Protein AF-A0A964CYE3-F1 (afdb_monomer_lite)

Radius of gyration: 12.74 Å; chains: 1; bounding box: 31×24×34 Å

Foldseek 3Di:
DDPPPDQKDFLVRVQVVDPPSVVVSVVSVVVQVVCVVVQQWDWDDDPNTIIIHGRPPPPPD

Secondary structure (DSSP, 8-state):
----SSSEEEHHHHHHTSTTGGG-HHHHHHHHHHHHHTTSEEEEEETTEEEEEE-------

pLDDT: mean 80.19, std 16.49, range [39.56, 96.06]

Sequence (61 aa):
MFRTQSGEWTAAQVTAHFKGANRKQKVILDCLESLEDLGILLSHAENGMTFWHLAEVGSDR

Structure (mmCIF, N/CA/C/O backbone):
data_AF-A0A964CYE3-F1
#
_entry.id   AF-A0A964CYE3-F1
#
loop_
_atom_site.group_PDB
_atom_site.id
_atom_site.type_symbol
_atom_site.label_atom_id
_atom_site.label_alt_id
_atom_site.label_comp_id
_atom_site.label_asym_id
_atom_site.label_entity_id
_atom_site.label_seq_id
_atom_site.pdbx_PDB_ins_code
_atom_site.Cartn_x
_atom_site.Cartn_y
_atom_site.Cartn_z
_atom_site.occupancy
_atom_site.B_iso_or_equiv
_atom_site.auth_seq_id
_atom_site.auth_comp_id
_atom_site.auth_asym_id
_atom_site.auth_atom_id
_atom_site.pdbx_PDB_model_num
ATOM 1 N N . MET A 1 1 ? 17.214 10.385 16.038 1.00 40.88 1 MET A N 1
ATOM 2 C CA . MET A 1 1 ? 17.103 10.369 14.564 1.00 40.88 1 MET A CA 1
ATOM 3 C C . MET A 1 1 ? 17.305 8.927 14.125 1.00 40.88 1 MET A C 1
ATOM 5 O O . MET A 1 1 ? 18.440 8.473 14.073 1.00 40.88 1 MET A O 1
ATOM 9 N N . PHE A 1 2 ? 16.218 8.168 13.966 1.00 41.00 2 PHE A N 1
ATOM 10 C CA . PHE A 1 2 ? 16.275 6.760 13.569 1.00 41.00 2 PHE A CA 1
ATOM 11 C C . PHE A 1 2 ? 16.602 6.698 12.080 1.00 41.00 2 PHE A C 1
ATOM 13 O O . PHE A 1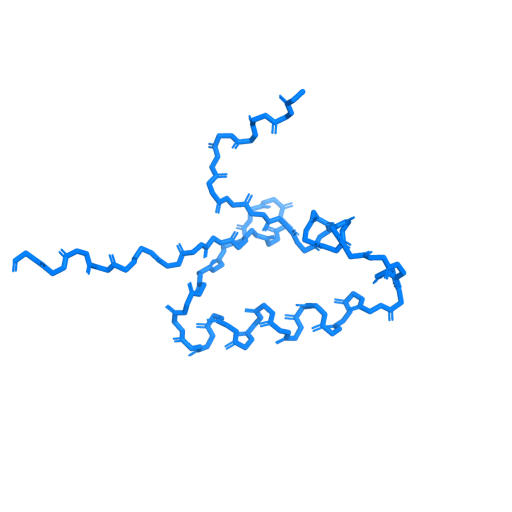 2 ? 15.726 6.820 11.233 1.00 41.00 2 PHE A O 1
ATOM 20 N N . ARG A 1 3 ? 17.894 6.603 11.769 1.00 46.34 3 ARG A N 1
ATOM 21 C CA . ARG A 1 3 ? 18.356 6.220 10.440 1.00 46.34 3 ARG A CA 1
ATOM 22 C C . ARG A 1 3 ? 18.138 4.716 10.315 1.00 46.34 3 ARG A C 1
ATOM 24 O O . ARG A 1 3 ? 19.019 3.948 10.684 1.00 46.34 3 ARG A O 1
ATOM 31 N N . THR A 1 4 ? 16.962 4.300 9.859 1.00 48.12 4 THR A N 1
ATOM 32 C CA . THR A 1 4 ? 16.827 2.967 9.271 1.00 48.12 4 THR A CA 1
ATOM 33 C C . THR A 1 4 ? 17.629 2.991 7.973 1.00 48.12 4 THR A C 1
ATOM 35 O O . THR A 1 4 ? 17.360 3.776 7.067 1.00 48.12 4 THR A O 1
ATOM 38 N N . GLN A 1 5 ? 18.721 2.232 7.961 1.00 49.03 5 GLN A N 1
ATOM 39 C CA . GLN A 1 5 ? 19.623 2.039 6.828 1.00 49.03 5 GLN A CA 1
ATOM 40 C C . GLN A 1 5 ? 19.014 1.072 5.805 1.00 49.03 5 GLN A C 1
ATOM 42 O O . GLN A 1 5 ? 19.589 0.037 5.506 1.00 49.03 5 GLN A O 1
ATOM 47 N N . SER A 1 6 ? 17.853 1.408 5.275 1.00 58.59 6 SER A N 1
ATOM 48 C CA . SER A 1 6 ? 17.332 0.881 4.019 1.00 58.59 6 SER A CA 1
ATOM 49 C C . SER A 1 6 ? 16.163 1.786 3.659 1.00 58.59 6 SER A C 1
ATOM 51 O O . SER A 1 6 ? 15.465 2.282 4.546 1.00 58.59 6 SER A O 1
ATOM 53 N N . GLY A 1 7 ? 15.981 2.113 2.383 1.00 76.75 7 GLY A N 1
ATOM 54 C CA . GLY A 1 7 ? 14.834 2.896 1.906 1.00 76.75 7 GLY A CA 1
ATOM 55 C C . GLY A 1 7 ? 13.532 2.097 1.974 1.00 76.75 7 GLY A C 1
ATOM 56 O O . GLY A 1 7 ? 12.748 2.143 1.036 1.00 76.75 7 GLY A O 1
ATOM 57 N N . GLU A 1 8 ? 13.363 1.318 3.039 1.00 86.69 8 GLU A N 1
ATOM 58 C CA . GLU A 1 8 ? 12.310 0.348 3.248 1.00 86.69 8 GLU A CA 1
ATOM 59 C C . GLU A 1 8 ? 11.465 0.761 4.443 1.00 86.69 8 GLU A C 1
ATOM 61 O O . GLU A 1 8 ? 11.959 1.234 5.475 1.00 86.69 8 GLU A O 1
ATOM 66 N N . TRP A 1 9 ? 10.165 0.553 4.302 1.00 89.44 9 TRP A N 1
ATOM 67 C CA . TRP A 1 9 ? 9.183 0.930 5.298 1.00 89.44 9 TRP A CA 1
ATOM 68 C C . TRP A 1 9 ? 8.140 -0.166 5.431 1.00 89.44 9 TRP A C 1
ATOM 70 O O . TRP A 1 9 ? 7.687 -0.739 4.448 1.00 89.44 9 TRP A O 1
ATOM 80 N N . THR A 1 10 ? 7.706 -0.419 6.657 1.00 89.75 10 THR A N 1
ATOM 81 C CA 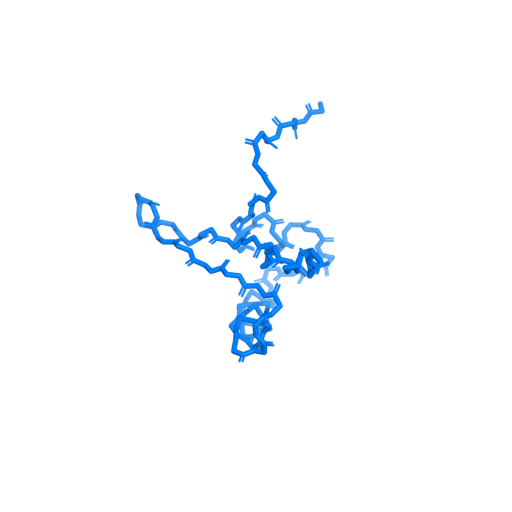. THR A 1 10 ? 6.514 -1.225 6.936 1.00 89.75 10 THR A CA 1
ATOM 82 C C . THR A 1 10 ? 5.251 -0.368 6.842 1.00 89.75 10 THR A C 1
ATOM 84 O O . THR A 1 10 ? 5.285 0.853 7.017 1.00 89.75 10 THR A O 1
ATOM 87 N N . ALA A 1 11 ? 4.090 -1.001 6.687 1.00 86.31 11 ALA A N 1
ATOM 88 C CA . ALA A 1 11 ? 2.800 -0.313 6.632 1.00 86.31 11 ALA A CA 1
ATOM 89 C C . ALA A 1 11 ? 2.517 0.431 7.932 1.00 86.31 11 ALA A C 1
ATOM 91 O O . ALA A 1 11 ? 1.916 1.500 7.911 1.00 86.31 11 ALA A O 1
ATOM 92 N N . ALA A 1 12 ? 2.967 -0.108 9.068 1.00 85.88 12 ALA A N 1
ATOM 93 C CA . ALA A 1 12 ? 2.854 0.553 10.361 1.00 85.88 12 ALA A CA 1
ATOM 94 C C . ALA A 1 12 ? 3.679 1.848 10.406 1.00 85.88 12 ALA A C 1
ATOM 96 O O . ALA A 1 12 ? 3.175 2.876 10.860 1.00 85.88 12 ALA A O 1
ATOM 97 N N . GLN A 1 13 ? 4.913 1.824 9.887 1.00 87.56 13 GLN A N 1
ATOM 98 C CA . GLN A 1 13 ? 5.752 3.020 9.781 1.00 87.56 13 GLN A CA 1
ATOM 99 C C . GLN A 1 13 ? 5.128 4.049 8.835 1.00 87.56 13 GLN A C 1
ATOM 101 O O . GLN A 1 13 ? 4.976 5.202 9.228 1.00 87.56 13 GLN A O 1
ATOM 106 N N . VAL A 1 14 ? 4.668 3.630 7.651 1.00 85.94 14 VAL A N 1
ATOM 107 C CA . VAL A 1 14 ? 3.948 4.498 6.702 1.00 85.94 14 VAL A CA 1
ATOM 108 C C . VAL A 1 14 ? 2.697 5.096 7.356 1.00 85.94 14 VAL A C 1
ATOM 110 O O . VAL A 1 14 ? 2.483 6.304 7.302 1.00 85.94 14 VAL A O 1
ATOM 113 N N . THR A 1 15 ? 1.910 4.282 8.062 1.00 85.25 15 THR A N 1
ATOM 114 C CA . THR A 1 15 ? 0.690 4.708 8.767 1.00 85.25 15 THR A CA 1
ATOM 115 C C . THR A 1 15 ? 0.980 5.752 9.840 1.00 85.25 15 THR A C 1
ATOM 117 O O . THR A 1 15 ? 0.227 6.718 9.966 1.00 85.25 15 THR A O 1
ATOM 120 N N . ALA A 1 16 ? 2.088 5.622 10.573 1.00 85.88 16 ALA A N 1
ATOM 121 C CA . ALA A 1 16 ? 2.472 6.568 11.619 1.00 85.88 16 ALA A CA 1
ATOM 122 C C . ALA A 1 16 ? 2.730 7.996 11.095 1.00 85.88 16 ALA A C 1
ATOM 124 O O . ALA A 1 16 ? 2.620 8.952 11.865 1.00 85.88 16 ALA A O 1
ATOM 125 N N . HIS A 1 17 ? 3.015 8.170 9.799 1.00 82.75 17 HIS A N 1
ATOM 126 C CA . HIS A 1 17 ? 3.205 9.492 9.192 1.00 82.75 17 HIS A CA 1
ATOM 127 C C . HIS A 1 17 ? 1.897 10.263 8.953 1.00 82.75 17 HIS A C 1
ATOM 129 O O . HIS A 1 17 ? 1.927 11.484 8.774 1.00 82.75 17 HIS A O 1
ATOM 135 N N . PHE A 1 18 ? 0.740 9.598 8.979 1.00 81.69 18 PHE A N 1
ATOM 136 C CA . PHE A 1 18 ? -0.547 10.215 8.671 1.00 81.69 18 PHE A CA 1
ATOM 137 C C . PHE A 1 18 ? -1.359 10.505 9.945 1.00 81.69 18 PHE A C 1
ATOM 139 O O . PHE A 1 18 ? -1.541 9.663 10.826 1.00 81.69 18 PHE A O 1
ATOM 146 N N . LYS A 1 19 ? -1.929 11.712 10.044 1.00 78.12 19 LYS A N 1
ATOM 147 C CA . LYS A 1 19 ? -2.813 12.077 11.165 1.00 78.12 19 LYS A CA 1
ATOM 148 C C . LYS A 1 19 ? -4.121 11.273 11.100 1.00 78.12 19 LYS A C 1
ATOM 150 O O . LYS A 1 19 ? -4.816 11.295 10.088 1.00 78.12 19 LYS A O 1
ATOM 155 N N . GLY A 1 20 ? -4.485 10.596 12.194 1.00 71.44 20 GLY A N 1
ATOM 156 C CA . GLY A 1 20 ? -5.740 9.827 12.302 1.00 71.44 20 GLY A CA 1
ATOM 157 C C . GLY A 1 20 ? -5.746 8.484 11.555 1.00 71.44 20 GLY A C 1
ATOM 158 O O . GLY A 1 20 ? -6.810 7.914 11.308 1.00 71.44 20 GLY A O 1
ATOM 159 N N . ALA A 1 21 ? -4.570 7.975 11.190 1.00 67.12 21 ALA A N 1
ATOM 160 C CA . ALA A 1 21 ? -4.412 6.880 10.241 1.00 67.12 21 ALA A CA 1
ATOM 161 C C . ALA A 1 21 ? -4.700 5.474 10.775 1.00 67.12 21 ALA A C 1
ATOM 163 O O . ALA A 1 21 ? -4.937 4.577 9.972 1.00 67.12 21 ALA A O 1
ATOM 164 N N . ASN A 1 22 ? -4.815 5.281 12.094 1.00 69.88 22 ASN A N 1
ATOM 165 C CA . ASN A 1 22 ? -5.227 3.985 12.658 1.00 69.88 22 ASN A CA 1
ATOM 166 C C . ASN A 1 22 ? -6.586 3.502 12.120 1.00 69.88 22 ASN A C 1
ATOM 168 O O . ASN A 1 22 ? -6.830 2.306 12.052 1.00 69.88 22 ASN A O 1
ATOM 172 N N . ARG A 1 23 ? -7.474 4.415 11.696 1.00 76.00 23 ARG A N 1
ATOM 173 C CA . ARG A 1 23 ? -8.763 4.059 11.068 1.00 76.00 23 ARG A CA 1
ATOM 174 C C . ARG A 1 23 ? -8.671 3.836 9.556 1.00 76.00 23 ARG A C 1
ATOM 176 O O . ARG A 1 23 ? -9.649 3.427 8.943 1.00 76.00 23 ARG A O 1
ATOM 183 N N . LYS A 1 24 ? -7.526 4.154 8.952 1.00 81.75 24 LYS A N 1
ATOM 184 C CA . LYS A 1 24 ? -7.279 4.136 7.504 1.00 81.75 24 LYS A CA 1
ATOM 185 C C . LYS A 1 24 ? -6.166 3.168 7.107 1.00 81.75 24 LYS A C 1
ATOM 187 O O . LYS A 1 24 ? -5.715 3.217 5.972 1.00 81.75 24 LYS A O 1
ATOM 192 N N . GLN A 1 25 ? -5.749 2.279 8.007 1.00 84.00 25 GLN A N 1
ATOM 193 C CA . GLN A 1 25 ? -4.669 1.327 7.748 1.00 84.00 25 GLN A CA 1
ATOM 194 C C . GLN A 1 25 ? -4.932 0.483 6.494 1.00 84.00 25 GLN A C 1
ATOM 196 O O . GLN A 1 25 ? -4.038 0.328 5.674 1.00 84.00 25 GLN A O 1
ATOM 201 N N . LYS A 1 26 ? -6.175 0.023 6.299 1.00 87.19 26 LYS A N 1
ATOM 202 C CA . LYS A 1 26 ? -6.570 -0.685 5.075 1.00 87.19 26 LYS A CA 1
ATOM 203 C C . LYS A 1 26 ? -6.381 0.169 3.819 1.00 87.19 26 LYS A C 1
ATOM 205 O O . LYS A 1 26 ? -5.763 -0.285 2.879 1.00 87.19 26 LYS A O 1
ATOM 210 N N . VAL A 1 27 ? -6.835 1.423 3.839 1.00 89.94 27 VAL A N 1
ATOM 211 C CA . VAL A 1 27 ? -6.678 2.341 2.696 1.00 89.94 27 VAL A CA 1
ATOM 212 C C . VAL A 1 27 ? -5.202 2.554 2.359 1.00 89.94 27 VAL A C 1
ATOM 214 O O . VAL A 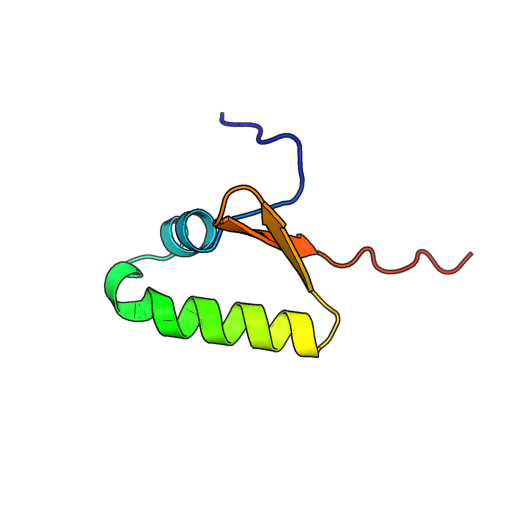1 27 ? -4.838 2.624 1.195 1.00 89.94 27 VAL A O 1
ATOM 217 N N . ILE A 1 28 ? -4.347 2.657 3.377 1.00 89.94 28 ILE A N 1
ATOM 218 C CA . ILE A 1 28 ? -2.904 2.815 3.183 1.00 89.94 28 ILE A CA 1
ATOM 219 C C . ILE A 1 28 ? -2.303 1.563 2.539 1.00 89.94 28 ILE A C 1
ATOM 221 O O . ILE A 1 28 ? -1.503 1.701 1.621 1.00 89.94 28 ILE A O 1
ATOM 225 N N . LEU A 1 29 ? -2.706 0.372 2.985 1.00 90.94 29 LEU A N 1
ATOM 226 C CA . LEU A 1 29 ? -2.290 -0.894 2.377 1.00 90.94 29 LEU A CA 1
ATOM 227 C C . LEU A 1 29 ? -2.750 -0.997 0.921 1.00 90.94 29 LEU A C 1
ATOM 229 O O . LEU A 1 29 ? -1.908 -1.187 0.052 1.00 90.94 29 LEU A O 1
ATOM 233 N N . ASP A 1 30 ? -4.034 -0.746 0.650 1.00 93.62 30 ASP A N 1
ATOM 234 C CA . ASP A 1 30 ? -4.596 -0.768 -0.706 1.00 93.62 30 ASP A CA 1
ATOM 235 C C . ASP A 1 30 ? -3.825 0.201 -1.639 1.00 93.62 30 ASP A C 1
ATOM 237 O O . ASP A 1 30 ? -3.575 -0.095 -2.809 1.00 93.62 30 ASP A O 1
ATOM 241 N N . CYS A 1 31 ? -3.400 1.366 -1.127 1.00 92.81 31 CYS A N 1
ATOM 242 C CA . CYS A 1 31 ? -2.562 2.305 -1.877 1.00 92.81 31 CYS A CA 1
ATOM 243 C C . CYS A 1 31 ? -1.139 1.783 -2.125 1.00 92.81 31 CYS A C 1
ATOM 245 O O . CYS A 1 31 ? -0.610 2.014 -3.208 1.00 92.81 31 CYS A O 1
ATOM 247 N N . LEU A 1 32 ? -0.507 1.126 -1.149 1.00 92.88 32 LEU A N 1
ATOM 248 C CA . LEU A 1 32 ? 0.834 0.554 -1.313 1.00 92.88 32 LEU A CA 1
ATOM 249 C C . LEU A 1 32 ? 0.829 -0.569 -2.356 1.00 92.88 32 LEU A C 1
ATOM 251 O O . LEU A 1 32 ? 1.681 -0.566 -3.239 1.00 92.88 32 LEU A O 1
ATOM 255 N N . GLU A 1 33 ? -0.170 -1.449 -2.302 1.00 94.06 33 GLU A N 1
ATOM 256 C CA . GLU A 1 33 ? -0.396 -2.510 -3.293 1.00 94.06 33 GLU A CA 1
ATOM 257 C C . GLU A 1 33 ? -0.633 -1.916 -4.689 1.00 94.06 33 GLU A C 1
ATOM 259 O O . GLU A 1 33 ? 0.019 -2.305 -5.652 1.00 94.06 33 GLU A O 1
ATOM 264 N N . SER A 1 34 ? -1.467 -0.874 -4.795 1.00 96.06 34 SER A N 1
ATOM 265 C CA . SER A 1 34 ? -1.691 -0.187 -6.077 1.00 96.06 34 SER A CA 1
ATOM 266 C C . SER A 1 34 ? -0.409 0.436 -6.650 1.00 96.06 34 SER A C 1
ATOM 268 O O . SER A 1 34 ? -0.230 0.485 -7.863 1.00 96.06 34 SER A O 1
ATOM 270 N N . LEU A 1 35 ? 0.483 0.961 -5.803 1.00 93.00 35 LEU A N 1
ATOM 271 C CA . LEU A 1 35 ? 1.760 1.532 -6.244 1.00 93.00 35 LEU A CA 1
ATOM 272 C C . LEU A 1 35 ? 2.766 0.452 -6.665 1.00 93.00 35 LEU A C 1
ATOM 274 O O . LEU A 1 35 ? 3.583 0.699 -7.553 1.00 93.00 35 LEU A O 1
ATOM 278 N N . GLU A 1 36 ? 2.710 -0.723 -6.047 1.00 93.94 36 GLU A N 1
ATOM 279 C CA . GLU A 1 36 ? 3.478 -1.897 -6.460 1.00 93.94 36 GLU A CA 1
ATOM 280 C C . GLU A 1 36 ? 2.997 -2.435 -7.815 1.00 93.94 36 GLU A C 1
ATOM 282 O O . GLU A 1 36 ? 3.817 -2.637 -8.707 1.00 93.94 36 GLU A O 1
ATOM 287 N N . ASP A 1 37 ? 1.681 -2.530 -8.033 1.00 93.88 37 ASP A N 1
ATOM 288 C CA . ASP A 1 37 ? 1.091 -2.918 -9.326 1.00 93.88 37 ASP A CA 1
ATOM 289 C C . ASP A 1 37 ? 1.488 -1.965 -10.469 1.00 93.88 37 ASP A C 1
ATOM 291 O O . ASP A 1 37 ? 1.616 -2.368 -11.627 1.00 93.88 37 ASP A O 1
ATOM 295 N N . LEU A 1 38 ? 1.706 -0.686 -10.149 1.00 92.81 38 LEU A N 1
ATOM 296 C CA . LEU A 1 38 ? 2.195 0.329 -11.087 1.00 92.81 38 LEU A CA 1
ATOM 297 C C . LEU A 1 38 ? 3.721 0.296 -11.285 1.00 92.81 38 LEU A C 1
ATOM 299 O O . LEU A 1 38 ? 4.247 1.095 -12.061 1.00 92.81 38 LEU A O 1
ATOM 303 N N . GLY A 1 39 ? 4.439 -0.586 -10.586 1.00 89.12 39 GLY A N 1
ATOM 304 C CA . GLY A 1 39 ? 5.897 -0.709 -10.647 1.00 89.12 39 GLY A CA 1
ATOM 305 C C . GLY A 1 39 ? 6.654 0.445 -9.985 1.00 89.12 39 GLY A C 1
ATOM 306 O O . GLY A 1 39 ? 7.836 0.638 -10.256 1.00 89.12 39 GLY A O 1
ATOM 307 N N . ILE A 1 40 ? 5.985 1.240 -9.144 1.00 89.50 40 ILE A N 1
ATOM 308 C CA . ILE A 1 40 ? 6.596 2.360 -8.411 1.00 89.50 40 ILE A CA 1
ATOM 309 C C . ILE A 1 40 ? 7.242 1.857 -7.118 1.00 89.50 40 ILE A C 1
ATOM 311 O O . ILE A 1 40 ? 8.287 2.362 -6.703 1.00 89.50 40 ILE A O 1
ATOM 315 N N . LEU A 1 41 ? 6.609 0.876 -6.474 1.00 92.12 41 LEU A N 1
ATOM 316 C CA . LEU A 1 41 ? 7.120 0.208 -5.283 1.00 92.12 41 LEU A CA 1
ATOM 317 C C . LEU A 1 41 ? 7.451 -1.251 -5.581 1.00 92.12 41 LEU A C 1
ATOM 319 O O . LEU A 1 41 ? 6.934 -1.844 -6.522 1.00 92.12 41 LEU A O 1
ATOM 323 N N . LEU A 1 42 ? 8.291 -1.817 -4.728 1.00 90.94 42 LEU A N 1
ATOM 324 C CA . LEU A 1 42 ? 8.517 -3.247 -4.601 1.00 90.94 42 LEU A CA 1
ATOM 325 C C . LEU A 1 42 ? 8.290 -3.630 -3.141 1.00 90.94 42 LEU A C 1
ATOM 327 O O . LEU A 1 42 ? 8.621 -2.852 -2.237 1.00 90.94 42 LEU A O 1
ATOM 331 N N . SER A 1 43 ? 7.734 -4.816 -2.911 1.00 92.50 43 SER A N 1
ATOM 332 C CA . SER A 1 43 ? 7.583 -5.373 -1.574 1.00 92.50 43 SER A CA 1
ATOM 333 C C . SER A 1 43 ? 8.325 -6.696 -1.402 1.00 92.50 43 SER A C 1
ATOM 335 O O . SER A 1 43 ? 8.525 -7.471 -2.339 1.00 92.50 43 SER A O 1
ATOM 337 N N . HIS A 1 44 ? 8.741 -6.968 -0.169 1.00 92.06 44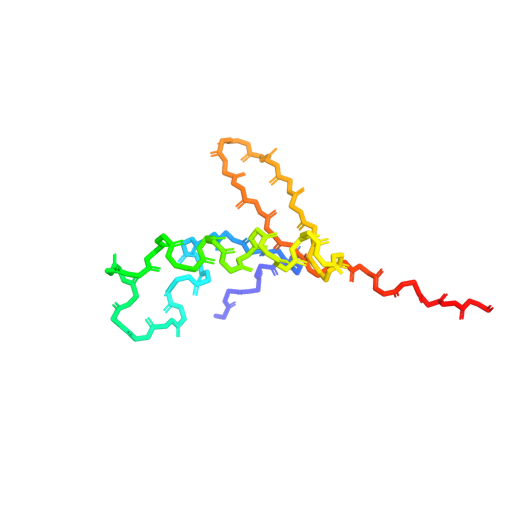 HIS A N 1
ATOM 338 C CA . HIS A 1 44 ? 9.196 -8.290 0.236 1.00 92.06 44 HIS A CA 1
ATOM 339 C C . HIS A 1 44 ? 8.729 -8.604 1.659 1.00 92.06 44 HIS A C 1
ATOM 341 O O . HIS A 1 44 ? 8.464 -7.710 2.467 1.00 92.06 44 HIS A O 1
ATOM 347 N N . ALA A 1 45 ? 8.607 -9.896 1.961 1.00 91.75 45 ALA A N 1
ATOM 348 C CA . ALA A 1 45 ? 8.219 -10.377 3.278 1.00 91.75 45 ALA A CA 1
ATOM 349 C C . ALA A 1 45 ? 9.446 -10.888 4.042 1.00 91.75 45 ALA A C 1
ATOM 351 O O . ALA A 1 45 ? 10.107 -11.829 3.604 1.00 91.75 45 ALA A O 1
ATOM 352 N N . GLU A 1 46 ? 9.709 -10.316 5.215 1.00 89.50 46 GLU A N 1
ATOM 353 C CA . GLU A 1 46 ? 10.762 -10.756 6.128 1.00 89.50 46 GLU A CA 1
ATOM 354 C C . GLU A 1 46 ? 10.181 -10.915 7.539 1.00 89.50 46 GLU A C 1
ATOM 356 O O . GLU A 1 46 ? 9.509 -10.026 8.059 1.00 89.50 46 GLU A O 1
ATOM 361 N N . ASN A 1 47 ? 10.402 -12.075 8.171 1.00 89.19 47 ASN A N 1
ATOM 362 C CA . ASN A 1 47 ? 9.923 -12.377 9.530 1.00 89.19 47 ASN A CA 1
ATOM 363 C C . ASN A 1 47 ? 8.413 -12.125 9.748 1.00 89.19 47 ASN A C 1
ATOM 365 O O . ASN A 1 47 ? 7.983 -11.737 10.834 1.00 89.19 47 ASN A O 1
ATOM 369 N N . GLY A 1 48 ? 7.596 -12.344 8.710 1.00 86.94 48 GLY A N 1
ATOM 370 C CA . GLY A 1 48 ? 6.146 -12.121 8.756 1.00 86.94 48 GLY A CA 1
ATOM 371 C C . GLY A 1 48 ? 5.720 -10.652 8.651 1.00 86.94 48 GLY A C 1
ATOM 372 O O . GLY A 1 48 ? 4.545 -10.353 8.854 1.00 86.94 48 GLY A O 1
ATOM 373 N N . MET A 1 49 ? 6.645 -9.741 8.338 1.00 88.81 49 MET A N 1
ATOM 374 C CA . MET A 1 49 ? 6.366 -8.334 8.059 1.00 88.81 49 MET A CA 1
ATOM 375 C C . MET A 1 49 ? 6.633 -8.022 6.589 1.00 88.81 49 MET A C 1
ATOM 377 O O . MET A 1 49 ? 7.630 -8.469 6.026 1.00 88.81 49 MET A O 1
ATOM 381 N N . THR A 1 50 ? 5.747 -7.235 5.983 1.00 92.00 50 THR A N 1
ATOM 382 C CA . THR A 1 50 ? 5.951 -6.704 4.633 1.00 92.00 50 THR A CA 1
ATOM 383 C C . THR A 1 50 ? 6.711 -5.389 4.710 1.00 92.00 50 THR A C 1
ATOM 385 O O . THR A 1 50 ? 6.308 -4.467 5.434 1.00 92.00 50 THR A O 1
ATOM 388 N N . PHE A 1 51 ? 7.786 -5.310 3.939 1.00 91.19 51 PHE A N 1
ATOM 389 C CA . PHE A 1 51 ? 8.586 -4.115 3.736 1.00 91.19 51 PHE A CA 1
ATOM 390 C C . PHE A 1 51 ? 8.392 -3.637 2.303 1.00 91.19 51 PHE A C 1
ATOM 392 O O . PHE A 1 51 ? 8.497 -4.425 1.368 1.00 91.19 51 PHE A O 1
ATOM 399 N N . TRP A 1 52 ? 8.106 -2.349 2.146 1.00 92.12 52 TRP A N 1
ATOM 400 C CA . TRP A 1 52 ? 8.000 -1.675 0.858 1.00 92.12 52 TRP A CA 1
ATOM 401 C C . TRP A 1 52 ? 9.197 -0.763 0.654 1.00 92.12 52 TRP A C 1
ATOM 403 O O . TRP A 1 52 ? 9.564 -0.033 1.574 1.00 92.12 52 TRP A O 1
ATOM 413 N N . HIS A 1 53 ? 9.735 -0.728 -0.558 1.00 90.50 53 HIS A N 1
ATOM 414 C CA . HIS A 1 53 ? 10.707 0.269 -0.993 1.00 90.50 53 HIS A CA 1
ATOM 415 C C . HIS A 1 53 ? 10.361 0.789 -2.383 1.00 90.50 53 HIS A C 1
ATOM 417 O O . HIS A 1 53 ? 9.582 0.183 -3.116 1.00 90.50 53 HIS A O 1
ATOM 423 N N . LEU A 1 54 ? 10.943 1.931 -2.749 1.00 89.44 54 LEU A N 1
ATOM 424 C CA . LEU A 1 54 ? 10.864 2.416 -4.123 1.00 89.44 54 LEU A CA 1
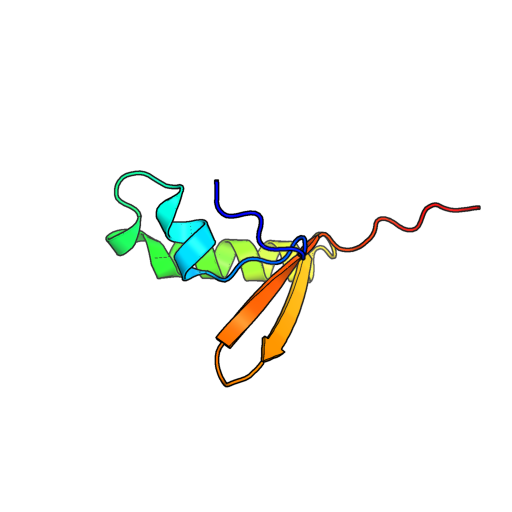ATOM 425 C C . LEU A 1 54 ? 11.508 1.389 -5.054 1.00 89.44 54 LEU A C 1
ATOM 427 O O . LEU A 1 54 ? 12.606 0.895 -4.773 1.00 89.44 54 LEU A O 1
ATOM 431 N N . ALA A 1 55 ? 10.835 1.096 -6.164 1.00 86.44 55 ALA A N 1
ATOM 432 C CA . ALA A 1 55 ? 11.490 0.451 -7.283 1.00 86.44 55 ALA A CA 1
ATOM 433 C C . ALA A 1 55 ? 12.654 1.355 -7.701 1.00 86.44 55 ALA A C 1
ATOM 435 O O . ALA A 1 55 ? 12.476 2.567 -7.871 1.00 86.44 55 ALA A O 1
ATOM 436 N N . GLU A 1 56 ? 13.859 0.798 -7.819 1.00 78.25 56 GLU A N 1
ATOM 437 C CA . GLU A 1 56 ? 14.940 1.540 -8.451 1.00 78.25 56 GLU A CA 1
ATOM 438 C C . GLU A 1 56 ? 14.471 1.851 -9.871 1.00 78.25 56 GLU A C 1
ATOM 440 O O . GLU A 1 56 ? 14.305 0.949 -10.694 1.00 78.25 56 GLU A O 1
ATOM 445 N N . VAL A 1 57 ? 14.197 3.131 -10.151 1.00 59.66 57 VAL A N 1
ATOM 446 C CA . VAL A 1 57 ? 14.046 3.590 -11.528 1.00 59.66 57 VAL A CA 1
ATOM 447 C C . VAL A 1 57 ? 15.364 3.221 -12.170 1.00 59.66 57 VAL A C 1
ATOM 449 O O . VAL A 1 57 ? 16.397 3.780 -11.789 1.00 59.66 57 VAL A O 1
ATOM 452 N N . GLY A 1 58 ? 15.336 2.234 -13.068 1.00 51.94 58 GLY A N 1
ATOM 453 C CA . GLY A 1 58 ? 16.494 1.878 -13.862 1.00 51.94 58 GLY A CA 1
ATOM 454 C C . GLY A 1 58 ? 17.095 3.180 -14.363 1.00 51.94 58 GLY A C 1
ATOM 455 O O . GLY A 1 58 ? 16.454 3.921 -15.106 1.00 51.94 58 GLY A O 1
ATOM 456 N N . SER A 1 59 ? 18.286 3.515 -13.866 1.00 46.69 59 SER A N 1
ATOM 457 C CA . SER A 1 59 ? 19.127 4.486 -14.540 1.00 46.69 59 SER A CA 1
ATOM 458 C C . SER A 1 59 ? 19.451 3.824 -15.868 1.00 46.69 59 SER A C 1
ATOM 460 O O . SER A 1 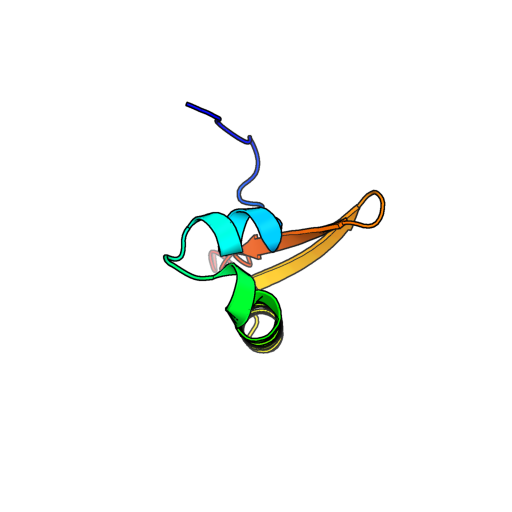59 ? 20.389 3.029 -15.941 1.00 46.69 59 SER A O 1
ATOM 462 N N . ASP A 1 60 ? 18.589 4.048 -16.862 1.00 44.31 60 ASP A N 1
ATOM 463 C CA . ASP A 1 60 ? 18.871 3.709 -18.246 1.00 44.31 60 ASP A CA 1
ATOM 464 C C . ASP A 1 60 ? 20.244 4.315 -18.546 1.00 44.31 60 ASP A C 1
ATOM 466 O O . ASP A 1 60 ? 20.461 5.524 -18.411 1.00 44.31 60 ASP A O 1
ATOM 470 N N . ARG A 1 61 ? 21.195 3.414 -18.788 1.00 39.56 61 ARG A N 1
ATOM 471 C CA . ARG A 1 61 ? 22.567 3.728 -19.181 1.00 39.56 61 ARG A CA 1
ATOM 472 C C . ARG A 1 61 ? 22.588 4.231 -20.613 1.00 39.56 61 ARG A C 1
ATOM 474 O O . ARG A 1 61 ? 21.779 3.727 -21.420 1.00 39.56 61 ARG A O 1
#